Protein AF-A0A246JJY0-F1 (afdb_monomer_lite)

Sequence (170 aa):
MAERGEDPLAIHVIAASALQVLRDLIKKAGDDYVEQVLKIGAFTVASARVNGESVNLPSNAEMDAVVDTAVNGIKAGTVTQAADLVINLNAAGRRALLDSIVKPYNFLKHADNDPLATLDETDIDPDHVIGHALSALTMVSPGKPLPDTIKPYLERRDLLAPEQSSEAQA

Radius of gyration: 17.91 Å; chains: 1; bounding box: 43×34×62 Å

Structure (mmCIF, N/CA/C/O backbone):
data_AF-A0A246JJY0-F1
#
_entry.id   AF-A0A246JJY0-F1
#
loop_
_atom_site.group_PDB
_atom_site.id
_atom_site.type_symbol
_atom_site.label_atom_id
_atom_site.label_alt_id
_atom_site.label_comp_id
_atom_site.label_asym_id
_atom_site.label_entity_id
_atom_site.label_seq_id
_atom_site.pdbx_PDB_ins_code
_atom_site.Cartn_x
_atom_site.Cartn_y
_atom_site.Cartn_z
_atom_site.occupancy
_atom_site.B_iso_or_equiv
_atom_site.auth_seq_id
_atom_site.auth_comp_id
_atom_site.auth_asym_id
_atom_site.auth_atom_id
_atom_site.pdbx_PDB_model_num
ATOM 1 N N . MET A 1 1 ? 21.524 2.435 -3.316 1.00 53.78 1 MET A N 1
ATOM 2 C CA . MET A 1 1 ? 21.383 1.656 -4.569 1.00 53.78 1 MET A CA 1
ATOM 3 C C . MET A 1 1 ? 22.451 2.046 -5.582 1.00 53.78 1 MET A C 1
ATOM 5 O O . MET A 1 1 ? 23.220 1.176 -5.963 1.00 53.78 1 MET A O 1
ATOM 9 N N . ALA A 1 2 ? 22.627 3.341 -5.877 1.00 45.69 2 ALA A N 1
ATOM 10 C CA . ALA A 1 2 ? 23.749 3.830 -6.694 1.00 45.69 2 ALA A CA 1
ATOM 11 C C . ALA A 1 2 ? 25.145 3.384 -6.191 1.00 45.69 2 ALA A C 1
ATOM 13 O O . ALA A 1 2 ? 26.013 3.046 -6.986 1.00 45.69 2 ALA A O 1
ATOM 14 N N . GLU A 1 3 ? 25.347 3.279 -4.872 1.00 48.06 3 GLU A N 1
ATOM 15 C CA . GLU A 1 3 ? 26.632 2.865 -4.275 1.00 48.06 3 GLU A CA 1
ATOM 16 C C . GLU A 1 3 ? 27.056 1.407 -4.559 1.00 48.06 3 GLU A C 1
ATOM 18 O O . GLU A 1 3 ? 28.210 1.058 -4.330 1.00 48.06 3 GLU A O 1
ATOM 23 N N . ARG A 1 4 ? 26.160 0.546 -5.069 1.00 59.31 4 ARG A N 1
ATOM 24 C CA . ARG A 1 4 ? 26.485 -0.841 -5.472 1.00 59.31 4 ARG A CA 1
ATOM 25 C C . ARG A 1 4 ? 26.670 -1.011 -6.984 1.00 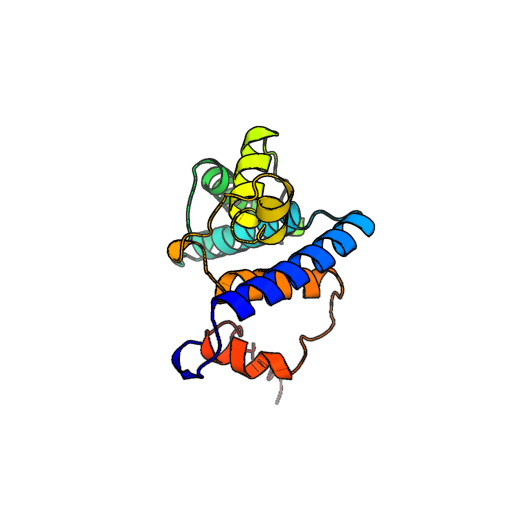59.31 4 ARG A C 1
ATOM 27 O O . ARG A 1 4 ? 26.904 -2.128 -7.434 1.00 59.31 4 ARG A O 1
ATOM 34 N N . GLY A 1 5 ? 26.552 0.071 -7.759 1.00 63.09 5 GLY A N 1
ATOM 35 C CA . GLY A 1 5 ? 26.532 0.016 -9.225 1.00 63.09 5 GLY A CA 1
ATOM 36 C C . GLY A 1 5 ? 25.256 -0.607 -9.802 1.00 63.09 5 GLY A C 1
ATOM 37 O O . GLY A 1 5 ? 25.226 -0.960 -10.977 1.00 63.09 5 GLY A O 1
ATOM 38 N N . GLU A 1 6 ? 24.215 -0.773 -8.982 1.00 72.75 6 GLU A N 1
ATOM 39 C CA . GLU A 1 6 ? 22.908 -1.252 -9.427 1.00 72.75 6 GLU A CA 1
ATOM 40 C C . GLU A 1 6 ? 22.170 -0.096 -10.124 1.00 72.75 6 GLU A C 1
ATOM 42 O O . GLU A 1 6 ? 22.076 0.998 -9.564 1.00 72.75 6 GLU A O 1
ATOM 47 N N . ASP A 1 7 ? 21.663 -0.336 -11.336 1.00 82.00 7 ASP A N 1
ATOM 48 C CA . ASP A 1 7 ? 20.906 0.649 -12.118 1.00 82.00 7 ASP A CA 1
ATOM 49 C C . ASP A 1 7 ? 19.526 0.898 -11.466 1.00 82.00 7 ASP A C 1
ATOM 51 O O . ASP A 1 7 ? 18.694 -0.020 -11.433 1.00 82.00 7 ASP A O 1
ATOM 55 N N . PRO A 1 8 ? 19.259 2.113 -10.940 1.00 80.69 8 PRO A N 1
ATOM 56 C CA . PRO A 1 8 ? 17.989 2.444 -10.299 1.00 80.69 8 PRO A CA 1
ATOM 57 C C . PRO A 1 8 ? 16.785 2.237 -11.219 1.00 80.69 8 PRO A C 1
ATOM 59 O O . PRO A 1 8 ? 15.742 1.771 -10.758 1.00 80.69 8 PRO A O 1
ATOM 62 N N . LEU A 1 9 ? 16.934 2.513 -12.519 1.00 80.50 9 LEU A N 1
ATOM 63 C CA . LEU A 1 9 ? 15.872 2.307 -13.495 1.00 80.50 9 LEU A CA 1
ATOM 64 C C . LEU A 1 9 ? 15.568 0.815 -13.645 1.00 80.50 9 LEU A C 1
ATOM 66 O O . LEU A 1 9 ? 14.409 0.410 -13.582 1.00 80.50 9 LEU A O 1
ATOM 70 N N . ALA A 1 10 ? 16.601 -0.019 -13.782 1.00 82.06 10 ALA A N 1
ATOM 71 C CA . ALA A 1 10 ? 16.427 -1.465 -13.892 1.00 82.06 10 ALA A CA 1
ATOM 72 C C . ALA A 1 10 ? 15.720 -2.054 -12.659 1.00 82.06 10 ALA A C 1
ATOM 74 O O . ALA A 1 10 ? 14.800 -2.864 -12.796 1.00 82.06 10 ALA A O 1
ATOM 75 N N . ILE A 1 11 ? 16.107 -1.617 -11.456 1.00 83.12 11 ILE A N 1
ATOM 76 C CA . ILE A 1 11 ? 15.457 -2.040 -10.209 1.00 83.12 11 ILE A CA 1
ATOM 77 C C . ILE A 1 11 ? 13.987 -1.615 -10.199 1.00 83.12 11 ILE A C 1
ATOM 79 O O . ILE A 1 11 ? 13.113 -2.446 -9.934 1.00 83.12 11 ILE A O 1
ATOM 83 N N . HIS A 1 12 ? 13.713 -0.346 -10.514 1.00 82.19 12 HIS A N 1
ATOM 84 C CA . HIS A 1 12 ? 12.358 0.202 -10.552 1.00 82.19 12 HIS A CA 1
ATOM 85 C C . HIS A 1 12 ? 11.457 -0.602 -11.489 1.00 82.19 12 HIS A C 1
ATOM 87 O O . HIS A 1 12 ? 10.369 -1.022 -11.102 1.00 82.19 12 HIS A O 1
ATOM 93 N N . VAL A 1 13 ? 11.937 -0.890 -12.701 1.00 80.50 13 VAL A N 1
ATOM 94 C CA . VAL A 1 13 ? 11.198 -1.645 -13.723 1.00 80.50 13 VAL A CA 1
ATOM 95 C C . VAL A 1 13 ? 10.872 -3.064 -13.263 1.00 80.50 13 VAL A C 1
ATOM 97 O O . VAL A 1 13 ? 9.735 -3.524 -13.421 1.00 80.50 13 VAL A O 1
ATOM 100 N N . ILE A 1 14 ? 11.844 -3.772 -12.683 1.00 85.44 14 ILE A N 1
ATOM 101 C CA . ILE A 1 14 ? 11.642 -5.146 -12.205 1.00 85.44 14 ILE A CA 1
ATOM 102 C C . ILE A 1 14 ? 10.624 -5.166 -11.062 1.00 85.44 14 ILE A C 1
ATOM 104 O O . ILE A 1 14 ? 9.678 -5.958 -11.086 1.00 85.44 14 ILE A O 1
ATOM 108 N N . ALA A 1 15 ? 10.778 -4.277 -10.081 1.00 84.38 15 ALA A N 1
ATOM 109 C CA . ALA A 1 15 ? 9.872 -4.196 -8.943 1.00 84.38 15 ALA A CA 1
ATOM 110 C C . ALA A 1 15 ? 8.453 -3.768 -9.359 1.00 84.38 15 ALA A C 1
ATOM 112 O O . ALA A 1 15 ? 7.476 -4.360 -8.898 1.00 84.38 15 ALA A O 1
ATOM 113 N N . ALA A 1 16 ? 8.324 -2.820 -10.293 1.00 82.06 16 ALA A N 1
ATOM 114 C CA . ALA A 1 16 ? 7.040 -2.407 -10.862 1.00 82.06 16 ALA A CA 1
ATOM 115 C C . ALA A 1 16 ? 6.333 -3.568 -11.574 1.00 82.06 16 ALA A C 1
ATOM 117 O O . ALA A 1 16 ? 5.129 -3.781 -11.406 1.00 82.06 16 ALA A O 1
ATOM 118 N N . SER A 1 17 ? 7.094 -4.369 -12.323 1.00 83.25 17 SER A N 1
ATOM 119 C CA . SER A 1 17 ? 6.580 -5.563 -12.998 1.00 83.25 17 SER A CA 1
ATOM 120 C C . SER A 1 17 ? 6.078 -6.602 -11.991 1.00 83.25 17 SER A C 1
ATOM 122 O O . SER A 1 17 ? 4.983 -7.144 -12.152 1.00 83.25 17 SER A O 1
ATOM 124 N N . ALA A 1 18 ? 6.833 -6.842 -10.913 1.00 86.75 18 ALA A N 1
ATOM 125 C CA . ALA A 1 18 ? 6.418 -7.738 -9.836 1.00 86.75 18 ALA A CA 1
ATOM 126 C C . ALA A 1 18 ? 5.132 -7.250 -9.147 1.00 86.75 18 ALA A C 1
ATOM 128 O O . ALA A 1 18 ? 4.188 -8.026 -8.981 1.00 86.75 18 ALA A O 1
ATOM 129 N N . LEU A 1 19 ? 5.056 -5.957 -8.812 1.00 85.50 19 LEU A N 1
ATOM 130 C CA . LEU A 1 19 ? 3.863 -5.336 -8.237 1.00 85.50 19 LEU A CA 1
ATOM 131 C C . LEU A 1 19 ? 2.634 -5.529 -9.135 1.00 85.50 19 LEU A C 1
ATOM 133 O O . LEU A 1 19 ? 1.561 -5.877 -8.643 1.00 85.50 19 LEU A O 1
ATOM 137 N N . GLN A 1 20 ? 2.774 -5.338 -10.449 1.00 82.44 20 GLN A N 1
ATOM 138 C CA . GLN A 1 20 ? 1.664 -5.500 -11.388 1.00 82.44 20 GLN A CA 1
ATOM 139 C C . GLN A 1 20 ? 1.128 -6.939 -11.402 1.00 82.44 20 GLN A C 1
ATOM 141 O O . GLN A 1 20 ? -0.084 -7.137 -11.305 1.00 82.44 20 GLN A O 1
ATOM 146 N N . VAL A 1 21 ? 2.015 -7.939 -11.442 1.00 85.69 21 VAL A N 1
ATOM 147 C CA . VAL A 1 21 ? 1.622 -9.358 -11.385 1.00 85.69 21 VAL A CA 1
ATOM 148 C C . VAL A 1 21 ? 0.888 -9.674 -10.081 1.00 85.69 21 VAL A C 1
ATOM 150 O O . VAL A 1 21 ? -0.172 -10.301 -10.104 1.00 85.69 21 VAL A O 1
ATOM 153 N N . LEU A 1 22 ? 1.416 -9.221 -8.942 1.00 87.75 22 LEU A N 1
ATOM 154 C CA . LEU A 1 22 ? 0.812 -9.470 -7.631 1.00 87.75 22 LEU A CA 1
ATOM 155 C C . LEU A 1 22 ? -0.570 -8.818 -7.510 1.00 87.75 22 LEU A C 1
ATOM 157 O O . LEU A 1 22 ? -1.510 -9.452 -7.037 1.00 87.75 22 LEU A O 1
ATOM 161 N N . ARG A 1 23 ? -0.734 -7.591 -8.013 1.00 85.12 23 ARG A N 1
ATOM 162 C CA . ARG A 1 23 ? -2.034 -6.903 -8.057 1.00 85.12 23 ARG A CA 1
ATOM 163 C C . ARG A 1 23 ? -3.065 -7.652 -8.890 1.00 85.12 23 ARG A C 1
ATOM 165 O O . ARG A 1 23 ? -4.226 -7.726 -8.494 1.00 85.12 23 ARG A O 1
ATOM 172 N N . ASP A 1 24 ? -2.652 -8.226 -10.014 1.00 83.94 24 ASP A N 1
ATOM 173 C CA . ASP A 1 24 ? -3.547 -9.025 -10.849 1.00 83.94 24 ASP A CA 1
ATOM 174 C C . ASP A 1 24 ? -3.961 -10.331 -10.153 1.00 83.94 24 ASP A C 1
ATOM 176 O O . ASP A 1 24 ? -5.105 -10.764 -10.304 1.00 83.94 24 ASP A O 1
ATOM 180 N N . LEU A 1 25 ? -3.077 -10.941 -9.355 1.00 86.62 25 LEU A N 1
ATOM 181 C CA . LEU A 1 25 ? -3.418 -12.100 -8.521 1.00 86.62 25 LEU A CA 1
ATOM 182 C C . LEU A 1 25 ? -4.409 -11.734 -7.409 1.00 86.62 25 LEU A C 1
ATOM 184 O O . LEU A 1 25 ? -5.419 -12.420 -7.265 1.00 86.62 25 LEU A O 1
ATOM 188 N N . ILE A 1 26 ? -4.170 -10.634 -6.689 1.00 84.25 26 ILE A N 1
ATOM 189 C CA . ILE A 1 26 ? -5.078 -10.098 -5.655 1.00 84.25 26 ILE A CA 1
ATOM 190 C C . ILE A 1 26 ? -6.468 -9.857 -6.254 1.00 84.25 26 ILE A C 1
ATOM 192 O O . ILE A 1 26 ? -7.470 -10.364 -5.754 1.00 84.25 26 ILE A O 1
ATOM 196 N N . LYS A 1 27 ? -6.522 -9.176 -7.405 1.00 82.44 27 LYS A N 1
ATOM 197 C CA . LYS A 1 27 ? -7.776 -8.914 -8.116 1.00 82.44 27 LYS A CA 1
ATOM 198 C C . LYS A 1 27 ? -8.506 -10.197 -8.513 1.00 82.44 27 LYS A C 1
ATOM 200 O O . LYS A 1 27 ? -9.729 -10.262 -8.414 1.00 82.44 27 LYS A O 1
ATOM 205 N N . LYS A 1 28 ? -7.784 -11.223 -8.976 1.00 86.00 28 LYS A N 1
ATOM 206 C CA . LYS A 1 28 ? -8.372 -12.530 -9.320 1.00 86.00 28 LYS A CA 1
ATOM 207 C C . LYS A 1 28 ? -8.902 -13.283 -8.099 1.00 86.00 28 LYS A C 1
ATOM 209 O O . LYS A 1 28 ? -9.836 -14.063 -8.259 1.00 86.00 28 LYS A O 1
ATOM 214 N N . ALA A 1 29 ? -8.339 -13.048 -6.915 1.00 86.12 29 ALA A N 1
ATOM 215 C CA . ALA A 1 29 ? -8.843 -13.587 -5.654 1.00 86.12 29 ALA A CA 1
ATOM 216 C C . ALA A 1 29 ? -10.107 -12.863 -5.146 1.00 86.12 29 ALA A C 1
ATOM 218 O O . ALA A 1 29 ? -10.763 -13.363 -4.238 1.00 86.12 29 ALA A O 1
ATOM 219 N N . GLY A 1 30 ? -10.486 -11.735 -5.762 1.00 83.81 30 GLY A N 1
ATOM 220 C CA . GLY A 1 30 ? -11.659 -10.936 -5.393 1.00 83.81 30 GLY A CA 1
ATOM 221 C C . GLY A 1 30 ? -11.342 -9.729 -4.508 1.00 83.81 30 GLY A C 1
ATOM 222 O O .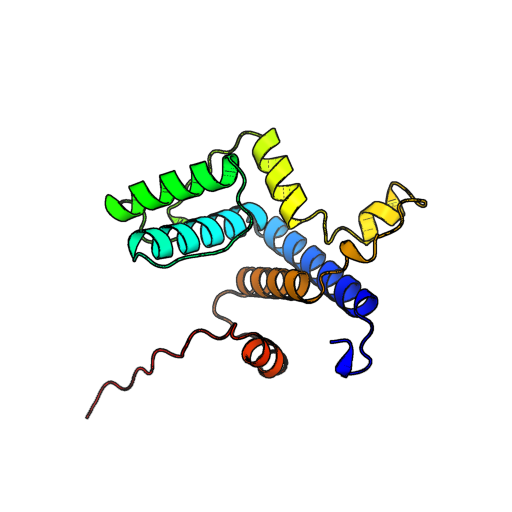 GLY A 1 30 ? -12.254 -8.977 -4.176 1.00 83.81 30 GLY A O 1
ATOM 223 N N . ASP A 1 31 ? -10.070 -9.519 -4.177 1.00 83.50 31 ASP A N 1
ATOM 224 C CA . ASP A 1 31 ? -9.610 -8.413 -3.344 1.00 83.50 31 ASP A CA 1
ATOM 225 C C . ASP A 1 31 ? -9.198 -7.190 -4.176 1.00 83.50 31 ASP A C 1
ATOM 227 O O . ASP A 1 31 ? -8.867 -7.279 -5.363 1.00 83.50 31 ASP A O 1
ATOM 231 N N . ASP A 1 32 ? -9.156 -6.026 -3.528 1.00 83.00 32 ASP A N 1
ATOM 232 C CA . ASP A 1 32 ? -8.631 -4.794 -4.108 1.00 83.00 32 ASP A CA 1
ATOM 233 C C . ASP A 1 32 ? -7.371 -4.343 -3.361 1.00 83.00 32 ASP A C 1
ATOM 235 O O . ASP A 1 32 ? -7.420 -3.886 -2.219 1.00 83.00 32 ASP A O 1
ATOM 239 N N . TYR A 1 33 ? -6.227 -4.453 -4.043 1.00 82.56 33 TYR A N 1
ATOM 240 C CA . TYR A 1 33 ? -4.932 -4.015 -3.524 1.00 82.56 33 TYR A CA 1
ATOM 241 C C . TYR A 1 33 ? -4.939 -2.555 -3.067 1.00 82.56 33 TYR A C 1
ATOM 243 O O . TYR A 1 33 ? -4.419 -2.235 -2.003 1.00 82.56 33 TYR A O 1
ATOM 251 N N . VAL A 1 34 ? -5.519 -1.664 -3.870 1.00 76.81 34 VAL A N 1
ATOM 252 C CA . VAL A 1 34 ? -5.516 -0.233 -3.569 1.00 76.81 34 VAL A CA 1
ATOM 253 C C . VAL A 1 34 ? -6.398 0.044 -2.368 1.00 76.81 34 VAL A C 1
ATOM 255 O O . VAL A 1 34 ? -5.980 0.769 -1.474 1.00 76.81 34 VAL A O 1
ATOM 258 N N . GLU A 1 35 ? -7.577 -0.570 -2.297 1.00 80.69 35 GLU A N 1
ATOM 259 C CA . GLU A 1 35 ? -8.434 -0.435 -1.121 1.00 80.69 35 GLU A CA 1
ATOM 260 C C . GLU A 1 35 ? -7.717 -0.895 0.157 1.00 80.69 35 GLU A C 1
ATOM 262 O O . GLU A 1 35 ? -7.740 -0.180 1.157 1.00 80.69 35 GLU A O 1
ATOM 267 N N . GLN A 1 36 ? -7.036 -2.043 0.128 1.00 82.62 36 GLN A N 1
ATOM 268 C CA . GLN A 1 36 ? -6.317 -2.539 1.302 1.00 82.62 36 GLN A CA 1
ATOM 269 C C . GLN A 1 36 ? -5.131 -1.651 1.691 1.00 82.62 36 GLN A C 1
ATOM 271 O O . GLN A 1 36 ? -4.987 -1.326 2.868 1.00 82.62 36 GLN A O 1
ATOM 276 N N . VAL A 1 37 ? -4.322 -1.201 0.727 1.00 80.88 37 VAL A N 1
ATOM 277 C CA . VAL A 1 37 ? -3.219 -0.260 0.990 1.00 80.88 37 VAL A CA 1
ATOM 278 C C . VAL A 1 37 ? -3.742 1.032 1.610 1.00 80.88 37 VAL A C 1
ATOM 280 O O . VAL A 1 37 ? -3.159 1.523 2.574 1.00 80.88 37 VAL A O 1
ATOM 283 N N . LEU A 1 38 ? -4.865 1.560 1.114 1.00 80.00 38 LEU A N 1
ATOM 284 C CA . LEU A 1 38 ? -5.486 2.757 1.676 1.00 80.00 38 LEU A CA 1
ATOM 285 C C . LEU A 1 38 ? -5.982 2.522 3.107 1.00 80.00 38 LEU A C 1
ATOM 287 O O . LEU A 1 38 ? -5.756 3.369 3.966 1.00 80.00 38 LEU A O 1
ATOM 291 N N . LYS A 1 39 ? -6.620 1.379 3.389 1.00 86.25 39 LYS A N 1
ATOM 292 C CA . LYS A 1 39 ? -7.079 1.035 4.745 1.00 86.25 39 LYS A CA 1
ATOM 293 C C . LYS A 1 39 ? -5.913 0.908 5.716 1.00 86.25 39 LYS A C 1
ATOM 295 O O . LYS A 1 39 ? -5.963 1.482 6.799 1.00 86.25 39 LYS A O 1
ATOM 300 N N . ILE A 1 40 ? -4.861 0.191 5.324 1.00 84.88 40 ILE A N 1
ATOM 301 C CA . ILE A 1 40 ? -3.660 0.012 6.145 1.00 84.88 40 ILE A CA 1
ATOM 302 C C . ILE A 1 40 ? -2.996 1.367 6.389 1.00 84.88 40 ILE A C 1
ATOM 304 O O . ILE A 1 40 ? -2.797 1.740 7.539 1.00 84.88 40 ILE A O 1
ATOM 308 N N . GLY A 1 41 ? -2.737 2.139 5.330 1.00 80.56 41 GLY A N 1
ATOM 309 C CA . GLY A 1 41 ? -2.117 3.459 5.438 1.00 80.56 41 GLY A CA 1
ATOM 310 C C . GLY A 1 41 ? -2.918 4.409 6.329 1.00 80.56 41 GLY A C 1
ATOM 311 O O . GLY A 1 41 ? -2.367 4.988 7.264 1.00 80.56 41 GLY A O 1
ATOM 312 N N . ALA A 1 42 ? -4.230 4.517 6.105 1.00 85.06 42 ALA A N 1
ATOM 313 C CA . ALA A 1 42 ? -5.096 5.370 6.913 1.00 85.06 42 ALA A CA 1
ATOM 314 C C . ALA A 1 42 ? -5.139 4.932 8.382 1.00 85.06 42 ALA A C 1
ATOM 316 O O . ALA A 1 42 ? -5.055 5.777 9.272 1.00 85.06 42 ALA A O 1
ATOM 317 N N . PHE A 1 43 ? -5.228 3.626 8.650 1.00 87.81 43 PHE A N 1
ATOM 318 C CA . PHE A 1 43 ? -5.232 3.093 10.009 1.00 87.81 43 PHE A CA 1
ATOM 319 C C . PHE A 1 43 ? -3.905 3.334 10.732 1.00 87.81 43 PHE A C 1
ATOM 321 O O . PHE A 1 43 ? -3.914 3.760 11.886 1.00 87.81 43 PHE A O 1
ATOM 328 N N . THR A 1 44 ? -2.769 3.113 10.065 1.00 84.38 44 THR A N 1
ATOM 329 C CA . THR A 1 44 ? -1.437 3.367 10.627 1.00 84.38 44 THR A CA 1
ATOM 330 C C . THR A 1 44 ? -1.272 4.841 10.991 1.00 84.38 44 THR A C 1
ATOM 332 O O . THR A 1 44 ? -0.894 5.154 12.119 1.00 84.38 44 THR A O 1
ATOM 335 N N . VAL A 1 45 ? -1.630 5.756 10.083 1.00 85.44 45 VAL A N 1
ATOM 336 C CA . VAL A 1 45 ? -1.559 7.203 10.348 1.00 85.44 45 VAL A CA 1
ATOM 337 C C . VAL A 1 45 ? -2.503 7.605 11.473 1.00 85.44 45 VAL A C 1
ATOM 339 O O . VAL A 1 45 ? -2.120 8.361 12.363 1.00 85.44 45 VAL A O 1
ATOM 342 N N . ALA A 1 46 ? -3.738 7.108 11.453 1.00 88.12 46 ALA A N 1
ATOM 343 C CA . ALA A 1 46 ? -4.720 7.432 12.473 1.00 88.12 46 ALA A CA 1
ATOM 344 C C . ALA A 1 46 ? -4.292 6.931 13.858 1.00 88.12 46 ALA A C 1
ATOM 346 O O . ALA A 1 46 ? -4.413 7.670 14.833 1.00 88.12 46 ALA A O 1
ATOM 347 N N . SER A 1 47 ? -3.734 5.721 13.937 1.00 87.94 47 SER A N 1
ATOM 348 C CA . SER A 1 47 ? -3.203 5.146 15.177 1.00 87.94 47 SER A CA 1
ATOM 349 C C . SER A 1 47 ? -2.059 5.993 15.732 1.00 87.94 47 SER A C 1
ATOM 351 O O . SER A 1 47 ? -2.092 6.381 16.898 1.00 87.94 47 SER A O 1
ATOM 353 N N . ALA A 1 48 ? -1.105 6.375 14.880 1.00 86.56 48 ALA A N 1
ATOM 354 C CA . ALA A 1 48 ? -0.006 7.255 15.259 1.00 86.56 48 ALA A CA 1
ATOM 355 C C . ALA A 1 48 ? -0.511 8.624 15.756 1.00 86.56 48 ALA A C 1
ATOM 357 O O . ALA A 1 48 ? -0.120 9.079 16.830 1.00 86.56 48 ALA A O 1
ATOM 358 N N . ARG A 1 49 ? -1.473 9.246 15.053 1.00 88.44 49 ARG A N 1
ATOM 359 C CA . ARG A 1 49 ? -2.102 10.512 15.484 1.00 88.44 49 ARG A CA 1
ATOM 360 C C . ARG A 1 49 ? -2.806 10.382 16.839 1.00 88.44 49 ARG A C 1
ATOM 362 O O . ARG A 1 49 ? -2.737 11.306 17.646 1.00 88.44 49 ARG A O 1
ATOM 369 N N . VAL A 1 50 ? -3.492 9.266 17.102 1.00 89.38 50 VAL A N 1
ATOM 370 C CA . VAL A 1 50 ? -4.134 8.995 18.403 1.00 89.38 50 VAL A CA 1
ATOM 371 C C . VAL A 1 50 ? -3.093 8.848 19.516 1.00 89.38 50 VAL A C 1
ATOM 373 O O . VAL A 1 50 ? -3.330 9.330 20.622 1.00 89.38 50 VAL A O 1
ATOM 376 N N . ASN A 1 51 ? -1.932 8.271 19.205 1.00 86.94 51 ASN A N 1
ATOM 377 C CA . ASN A 1 51 ? -0.817 8.088 20.137 1.00 86.94 51 ASN A CA 1
ATOM 378 C C . ASN A 1 51 ? 0.086 9.329 20.284 1.00 86.94 51 ASN A C 1
ATOM 380 O O . ASN A 1 51 ? 1.011 9.320 21.092 1.00 86.94 51 ASN A O 1
ATOM 384 N N . GLY A 1 52 ? -0.182 10.410 19.543 1.00 84.44 52 GLY A N 1
ATOM 385 C CA . GLY A 1 52 ? 0.625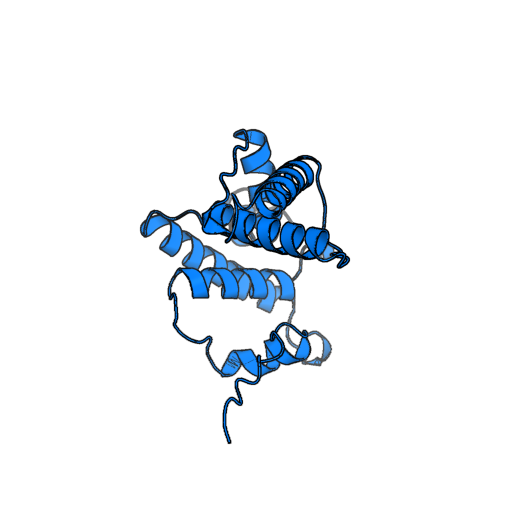 11.635 19.569 1.00 84.44 52 GLY A CA 1
ATOM 386 C C . GLY A 1 52 ? 1.945 11.540 18.795 1.00 84.44 52 GLY A C 1
ATOM 387 O O . GLY A 1 52 ? 2.825 12.377 18.982 1.00 84.44 52 GLY A O 1
ATOM 388 N N . GLU A 1 53 ? 2.087 10.543 17.927 1.00 84.44 53 GLU A N 1
ATOM 389 C CA . GLU A 1 53 ? 3.247 10.349 17.060 1.00 84.44 53 GLU A CA 1
ATOM 390 C C . GLU A 1 53 ? 3.111 11.186 15.779 1.00 84.44 53 GLU A C 1
ATOM 392 O O . GLU A 1 53 ? 2.022 11.333 15.213 1.00 84.44 53 GLU A O 1
ATOM 397 N N . SER A 1 54 ? 4.225 11.745 15.296 1.00 68.56 54 SER A N 1
ATOM 398 C CA . SER A 1 54 ? 4.250 12.464 14.025 1.00 68.56 54 SER A CA 1
ATOM 399 C C . SER A 1 54 ? 4.516 11.500 12.874 1.00 68.56 54 SER A C 1
ATOM 401 O O . SER A 1 54 ? 5.559 10.855 12.797 1.00 68.56 54 SER A O 1
ATOM 403 N N . VAL A 1 55 ? 3.579 11.442 11.930 1.00 69.25 55 VAL A N 1
ATOM 404 C CA . VAL A 1 55 ? 3.763 10.717 10.672 1.00 69.25 55 VAL A CA 1
ATOM 405 C C . VAL A 1 55 ? 3.885 11.733 9.553 1.00 69.25 55 VAL A C 1
ATOM 407 O O . VAL A 1 55 ? 2.963 12.511 9.311 1.00 69.25 55 VAL A O 1
ATOM 410 N N . ASN A 1 56 ? 5.038 11.738 8.888 1.00 57.94 56 ASN A N 1
ATOM 411 C CA . ASN A 1 56 ? 5.297 12.610 7.753 1.00 57.94 56 ASN A CA 1
ATOM 412 C C . ASN A 1 56 ? 5.022 11.819 6.472 1.00 57.94 56 ASN A C 1
ATOM 414 O O . ASN A 1 56 ? 5.864 11.048 6.017 1.00 57.94 56 ASN A O 1
ATOM 418 N N . LEU A 1 57 ? 3.813 11.955 5.936 1.00 58.94 57 LEU A N 1
ATOM 419 C CA . LEU A 1 57 ? 3.411 11.320 4.684 1.00 58.94 57 LEU A CA 1
ATOM 420 C C . LEU A 1 57 ? 2.823 12.362 3.732 1.00 58.94 57 LEU A C 1
ATOM 422 O O . LEU A 1 57 ? 2.278 13.368 4.195 1.00 58.94 57 LEU A O 1
ATOM 426 N N . PRO A 1 58 ? 2.900 12.123 2.412 1.00 55.50 58 PRO A N 1
ATOM 427 C CA . PRO A 1 58 ? 2.201 12.941 1.433 1.00 55.50 58 PRO A CA 1
ATOM 428 C C . PRO A 1 58 ? 0.706 12.977 1.772 1.00 55.50 58 PRO A C 1
ATOM 430 O O . PRO A 1 58 ? 0.043 11.940 1.769 1.00 55.50 58 PRO A O 1
ATOM 433 N N . SER A 1 59 ? 0.185 14.162 2.091 1.00 61.78 59 SER A N 1
ATOM 434 C CA . SER A 1 59 ? -1.233 14.366 2.389 1.00 61.78 59 SER A CA 1
ATOM 435 C C . SER A 1 59 ? -1.932 14.997 1.185 1.00 61.78 59 SER A C 1
ATOM 437 O O . SER A 1 59 ? -1.379 15.829 0.462 1.00 61.78 59 SER A O 1
ATOM 439 N N . ASN A 1 60 ? -3.162 14.554 0.953 1.00 69.12 60 ASN A N 1
ATOM 440 C CA . ASN A 1 60 ? -4.130 15.226 0.103 1.00 69.12 60 ASN A CA 1
ATOM 441 C C . ASN A 1 60 ? -5.461 15.280 0.862 1.00 69.12 60 ASN A C 1
ATOM 443 O O . ASN A 1 60 ? -5.674 14.512 1.803 1.00 69.12 60 ASN A O 1
ATOM 447 N N . ALA A 1 61 ? -6.345 16.199 0.472 1.00 74.50 61 ALA A N 1
ATOM 448 C CA . ALA A 1 61 ? -7.576 16.469 1.213 1.00 74.50 61 ALA A CA 1
ATOM 449 C C . ALA A 1 61 ? -8.463 15.219 1.358 1.00 74.50 61 ALA A C 1
ATOM 451 O O . ALA A 1 61 ? -9.102 15.022 2.392 1.00 74.50 61 ALA A O 1
ATOM 452 N N . GLU A 1 62 ? -8.485 14.356 0.341 1.00 72.12 62 GLU A N 1
ATOM 453 C CA . GLU A 1 62 ? -9.230 13.102 0.364 1.00 72.12 62 GLU A CA 1
ATOM 454 C C . GLU A 1 62 ? -8.658 12.104 1.379 1.00 72.12 62 GLU A C 1
ATOM 456 O O . GLU A 1 62 ? -9.414 11.505 2.142 1.00 72.12 62 GLU A O 1
ATOM 461 N N . MET A 1 63 ? -7.335 11.933 1.417 1.00 74.00 63 MET A N 1
ATOM 462 C CA . MET A 1 63 ? -6.656 11.056 2.369 1.00 74.00 63 MET A CA 1
ATOM 463 C C . MET A 1 63 ? -6.781 11.588 3.794 1.00 74.00 63 MET A C 1
ATOM 465 O O . MET A 1 63 ? -7.052 10.810 4.705 1.00 74.00 63 MET A O 1
ATOM 469 N N . ASP A 1 64 ? -6.650 12.900 3.996 1.00 80.06 64 ASP A N 1
ATOM 470 C CA . ASP A 1 64 ? -6.815 13.508 5.317 1.00 80.06 64 ASP A CA 1
ATOM 471 C C . ASP A 1 64 ? -8.224 13.277 5.869 1.00 80.06 64 ASP A C 1
ATOM 473 O O . ASP A 1 64 ? -8.368 12.893 7.027 1.00 80.06 64 ASP A O 1
ATOM 477 N N . ALA A 1 65 ? -9.262 13.388 5.034 1.00 82.50 65 ALA A N 1
ATOM 478 C CA . ALA A 1 65 ? -10.631 13.083 5.445 1.00 82.50 65 ALA A CA 1
ATOM 479 C C . ALA A 1 65 ? -10.825 11.601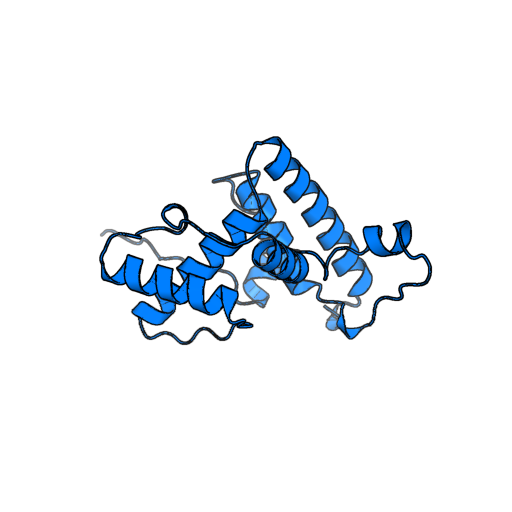 5.831 1.00 82.50 65 ALA A C 1
ATOM 481 O O . ALA A 1 65 ? -11.538 11.287 6.793 1.00 82.50 65 ALA A O 1
ATOM 482 N N . VAL A 1 66 ? -10.185 10.678 5.102 1.00 82.12 66 VAL A N 1
ATOM 483 C CA . VAL A 1 66 ? -10.197 9.243 5.436 1.00 82.12 66 VAL A CA 1
ATOM 484 C C . VAL A 1 66 ? -9.467 8.992 6.760 1.00 82.12 66 VAL A C 1
ATOM 486 O O . VAL A 1 66 ? -9.986 8.275 7.617 1.00 82.12 66 VAL A O 1
ATOM 489 N N . VAL A 1 67 ? -8.306 9.617 6.964 1.00 87.00 67 VAL A N 1
ATOM 490 C CA . VAL A 1 67 ? -7.527 9.526 8.207 1.00 87.00 67 VAL A CA 1
ATOM 491 C C . VAL A 1 67 ? -8.306 10.098 9.389 1.00 87.00 67 VAL A C 1
ATOM 493 O O . VAL A 1 67 ? -8.372 9.456 10.431 1.00 87.00 67 VAL A O 1
ATOM 496 N N . ASP A 1 68 ? -8.946 11.256 9.249 1.00 88.75 68 ASP A N 1
ATOM 497 C CA . ASP A 1 68 ? -9.727 11.872 10.327 1.00 88.75 68 ASP A CA 1
ATOM 498 C C . ASP A 1 68 ? -10.934 11.008 10.717 1.00 88.75 68 ASP A C 1
ATOM 500 O O . ASP A 1 68 ? -11.251 10.853 11.901 1.00 88.75 68 ASP A O 1
ATOM 504 N N . THR A 1 69 ? -11.571 10.369 9.731 1.00 87.31 69 THR A N 1
ATOM 505 C CA . THR A 1 69 ? -12.626 9.376 9.974 1.00 87.31 69 THR A CA 1
ATOM 506 C C . THR A 1 69 ? -12.085 8.188 10.771 1.00 87.31 69 THR A C 1
ATOM 508 O O . THR A 1 69 ? -12.697 7.781 11.760 1.00 87.31 69 THR A O 1
ATOM 511 N N . ALA A 1 70 ? -10.914 7.670 10.393 1.00 88.56 70 ALA A N 1
ATOM 512 C CA . ALA A 1 70 ? -10.251 6.587 11.111 1.00 88.56 70 ALA A CA 1
ATOM 513 C C . ALA A 1 70 ? -9.858 6.996 12.544 1.00 88.56 70 ALA A C 1
ATOM 515 O O . ALA A 1 70 ? -10.118 6.240 13.477 1.00 88.56 70 ALA A O 1
ATOM 516 N N . VAL A 1 71 ? -9.325 8.206 12.757 1.00 91.00 71 VAL A N 1
ATOM 517 C CA . VAL A 1 71 ? -8.981 8.740 14.091 1.00 91.00 71 VAL A CA 1
ATOM 518 C C . VAL A 1 71 ? -10.210 8.775 14.994 1.00 91.00 71 VAL A C 1
ATOM 520 O O . VAL A 1 71 ? -10.154 8.318 16.137 1.00 91.00 71 VAL A O 1
ATOM 523 N N . ASN A 1 72 ? -11.330 9.299 14.492 1.00 90.81 72 ASN A N 1
ATOM 524 C CA . ASN A 1 72 ? -12.580 9.348 15.248 1.00 90.81 72 ASN A CA 1
ATOM 525 C C . ASN A 1 72 ? -13.101 7.939 15.556 1.00 90.81 72 ASN A C 1
ATOM 527 O O . ASN A 1 72 ? -13.521 7.675 16.682 1.00 90.81 72 ASN A O 1
ATOM 531 N N . GLY A 1 73 ? -13.017 7.025 14.585 1.00 89.19 73 GLY A N 1
ATOM 532 C CA . GLY A 1 73 ? -13.417 5.631 14.749 1.00 89.19 73 GLY A CA 1
ATOM 533 C C . GLY A 1 73 ? -12.597 4.883 15.804 1.00 89.19 73 GLY A C 1
ATOM 534 O O . GLY A 1 73 ? -13.180 4.162 16.617 1.00 89.19 73 GLY A O 1
ATOM 535 N N . ILE A 1 74 ? -11.277 5.103 15.834 1.00 91.56 74 ILE A N 1
ATOM 536 C CA . ILE A 1 74 ? -10.355 4.535 16.831 1.00 91.56 74 ILE A CA 1
ATOM 537 C C . ILE A 1 74 ? -10.669 5.099 18.219 1.00 91.56 74 ILE A C 1
ATOM 539 O O . ILE A 1 74 ? -10.853 4.337 19.165 1.00 91.56 74 ILE A O 1
ATOM 543 N N . LYS A 1 75 ? -10.816 6.425 18.349 1.00 91.19 75 LYS A N 1
ATOM 544 C CA . LYS A 1 75 ? -11.175 7.071 19.628 1.00 91.19 75 LYS A CA 1
ATOM 545 C C . LYS A 1 75 ? -12.525 6.598 20.170 1.00 91.19 75 LYS A C 1
ATOM 547 O O . LYS A 1 75 ? -12.697 6.517 21.382 1.00 91.19 75 LYS A O 1
ATOM 552 N N . ALA A 1 76 ? -13.470 6.289 19.285 1.00 91.50 76 ALA A N 1
ATOM 553 C CA . ALA A 1 76 ? -14.780 5.753 19.641 1.00 91.50 76 ALA A CA 1
ATOM 554 C C . ALA A 1 76 ? -14.779 4.235 19.918 1.00 91.50 76 ALA A C 1
ATOM 556 O O . ALA A 1 76 ? -15.816 3.696 20.298 1.00 91.50 76 ALA A O 1
ATOM 557 N N . GLY A 1 77 ? -13.661 3.530 19.702 1.00 90.38 77 GLY A N 1
ATOM 558 C CA . GLY A 1 77 ? -13.567 2.070 19.838 1.00 90.38 77 GLY A CA 1
ATOM 559 C C . GLY A 1 77 ? -14.292 1.280 18.740 1.00 90.38 77 GLY A C 1
ATOM 560 O O . GLY A 1 77 ? -14.453 0.070 18.856 1.00 90.38 77 GLY A O 1
ATOM 561 N N . THR A 1 78 ? -14.741 1.956 17.680 1.00 90.56 78 THR A N 1
ATOM 562 C CA . THR A 1 78 ? -15.449 1.344 16.538 1.00 90.56 78 THR A CA 1
ATOM 563 C C . THR A 1 78 ? -14.512 0.818 15.452 1.00 90.56 78 THR A C 1
ATOM 565 O O . THR A 1 78 ? -14.928 0.004 14.637 1.00 90.56 78 THR A O 1
ATOM 568 N N . VAL A 1 79 ? -13.257 1.276 15.444 1.00 90.44 79 VAL A N 1
ATOM 569 C CA . VAL A 1 79 ? -12.200 0.825 14.534 1.00 90.44 79 VAL A CA 1
ATOM 570 C C . VAL A 1 79 ? -11.048 0.312 15.388 1.00 90.44 79 VAL A C 1
ATOM 572 O O . VAL A 1 79 ? -10.438 1.080 16.128 1.00 90.44 79 VAL A O 1
ATOM 575 N N . THR A 1 80 ? -10.760 -0.981 15.293 1.00 89.06 80 THR A N 1
ATOM 576 C CA . THR A 1 80 ? -9.699 -1.658 16.062 1.00 89.06 80 THR A CA 1
ATOM 577 C C . THR A 1 80 ? -8.573 -2.182 15.179 1.00 89.06 80 THR A C 1
ATOM 579 O O . THR A 1 80 ? -7.456 -2.382 15.647 1.00 89.06 80 THR A O 1
ATOM 582 N N . GLN A 1 81 ? -8.851 -2.357 13.891 1.00 89.50 81 GLN A N 1
ATOM 583 C CA . GLN A 1 81 ? -7.912 -2.814 12.876 1.00 89.50 81 GLN A CA 1
ATOM 584 C C . GLN A 1 81 ? -8.235 -2.151 11.533 1.00 89.50 81 GLN A C 1
ATOM 586 O O . GLN A 1 81 ? -9.357 -1.702 11.294 1.00 89.50 81 GLN A O 1
ATOM 591 N N . ALA A 1 82 ? -7.267 -2.141 10.614 1.00 85.75 82 ALA A N 1
ATOM 592 C CA . ALA A 1 82 ? -7.434 -1.552 9.283 1.00 85.75 82 ALA A CA 1
ATOM 593 C C . ALA A 1 82 ? -8.630 -2.132 8.502 1.00 85.75 82 ALA A C 1
ATOM 595 O O . ALA A 1 82 ? -9.282 -1.413 7.749 1.00 85.75 82 ALA A O 1
ATOM 596 N N . ALA A 1 83 ? -8.948 -3.415 8.704 1.00 85.44 83 ALA A N 1
ATOM 597 C CA . ALA A 1 83 ? -10.070 -4.082 8.044 1.00 85.44 83 ALA A CA 1
ATOM 598 C C . ALA A 1 83 ? -11.446 -3.503 8.428 1.00 85.44 83 ALA A C 1
ATOM 600 O O . ALA A 1 83 ? -12.382 -3.615 7.637 1.00 85.44 83 ALA A O 1
ATOM 601 N N . ASP A 1 84 ? -11.558 -2.848 9.589 1.00 86.50 84 ASP A N 1
ATOM 602 C CA . ASP A 1 84 ? -12.808 -2.242 10.064 1.00 86.50 84 ASP A CA 1
ATOM 603 C C . ASP A 1 84 ? -13.136 -0.935 9.315 1.00 86.50 84 ASP A C 1
ATOM 605 O O . ASP A 1 84 ? -14.258 -0.430 9.383 1.00 86.50 84 ASP A O 1
ATOM 609 N N . LEU A 1 85 ? -12.165 -0.366 8.590 1.00 85.38 85 LEU A N 1
ATOM 610 C CA . LEU A 1 85 ? -12.358 0.869 7.841 1.00 85.38 85 LEU A CA 1
ATOM 611 C C . LEU A 1 85 ? -13.205 0.641 6.588 1.00 85.38 85 LEU A C 1
ATOM 613 O O . LEU A 1 85 ? -12.948 -0.248 5.773 1.00 85.38 85 LEU A O 1
ATOM 617 N N . VAL A 1 86 ? -14.170 1.536 6.383 1.00 81.75 86 VAL A N 1
ATOM 618 C CA . VAL A 1 86 ? -14.950 1.638 5.146 1.00 81.75 86 VAL A CA 1
ATOM 619 C C . VAL A 1 86 ? -14.534 2.911 4.421 1.00 81.75 86 VAL A C 1
ATOM 621 O O . VAL A 1 86 ? -14.805 4.019 4.881 1.00 81.75 86 VAL A O 1
ATOM 624 N N . ILE A 1 87 ? -13.866 2.756 3.279 1.00 76.81 87 ILE A N 1
ATOM 625 C CA . ILE A 1 87 ? -13.382 3.885 2.483 1.00 76.81 87 ILE A CA 1
ATOM 626 C C . ILE A 1 87 ? -14.442 4.259 1.448 1.00 76.81 87 ILE A C 1
ATOM 628 O O . ILE A 1 87 ? -14.536 3.665 0.376 1.00 76.81 87 ILE A O 1
ATOM 632 N N . ASN A 1 88 ? -15.237 5.278 1.771 1.00 72.38 88 ASN A N 1
ATOM 633 C CA . ASN A 1 88 ? -16.257 5.827 0.880 1.00 72.38 88 ASN A CA 1
ATOM 634 C C . ASN A 1 88 ? -15.679 6.967 0.033 1.00 72.38 88 ASN A C 1
ATOM 636 O O . ASN A 1 88 ? -15.932 8.142 0.287 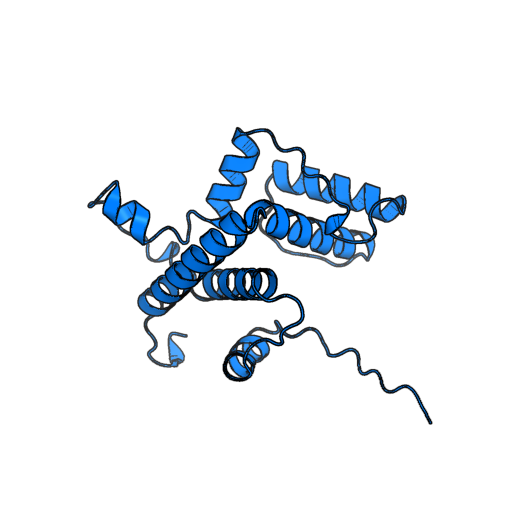1.00 72.38 88 ASN A O 1
ATOM 640 N N . LEU A 1 89 ? -14.893 6.618 -0.984 1.00 67.88 89 LEU A N 1
ATOM 641 C CA . LEU A 1 89 ? -14.419 7.579 -1.980 1.00 67.88 89 LEU A CA 1
ATOM 642 C C . LEU A 1 89 ? -15.334 7.569 -3.205 1.00 67.88 89 LEU A C 1
ATOM 644 O O . LEU A 1 89 ? -15.736 6.511 -3.692 1.00 67.88 89 LEU A O 1
ATOM 648 N N . ASN A 1 90 ? -15.622 8.752 -3.751 1.00 72.25 90 ASN A N 1
ATOM 649 C CA . ASN A 1 90 ? -16.248 8.836 -5.067 1.00 72.25 90 ASN A CA 1
ATOM 650 C C . ASN A 1 90 ? -15.276 8.316 -6.152 1.00 72.25 90 ASN A C 1
ATOM 652 O O . ASN A 1 90 ? -14.070 8.178 -5.928 1.00 72.25 90 ASN A O 1
ATOM 656 N N . ALA A 1 91 ? -15.792 8.023 -7.349 1.00 67.25 91 ALA A N 1
ATOM 657 C CA . ALA A 1 91 ? -14.986 7.437 -8.424 1.00 67.25 91 ALA A CA 1
ATOM 658 C C . ALA A 1 91 ? -13.757 8.290 -8.800 1.00 67.25 91 ALA A C 1
ATOM 660 O O . ALA A 1 91 ? -12.711 7.730 -9.123 1.00 67.25 91 ALA A O 1
ATOM 661 N N . ALA A 1 92 ? -13.861 9.622 -8.723 1.00 69.38 92 ALA A N 1
ATOM 662 C CA . ALA A 1 92 ? -12.768 10.542 -9.030 1.00 69.38 92 ALA A CA 1
ATOM 663 C C . ALA A 1 92 ? -11.668 10.522 -7.954 1.00 69.38 92 ALA A C 1
ATOM 665 O O . ALA A 1 92 ? -10.498 10.380 -8.293 1.00 69.38 92 ALA A O 1
ATOM 666 N N . GLY A 1 93 ? -12.032 10.568 -6.671 1.00 66.69 93 GLY A N 1
ATOM 667 C CA . GLY A 1 93 ? -11.092 10.475 -5.550 1.00 66.69 93 GLY A CA 1
ATOM 668 C C . GLY A 1 93 ? -10.402 9.113 -5.496 1.00 66.69 93 GLY A C 1
ATOM 669 O O . GLY A 1 93 ? -9.188 9.035 -5.325 1.00 66.69 93 GLY A O 1
ATOM 670 N N . ARG A 1 94 ? -11.143 8.028 -5.769 1.00 67.62 94 ARG A N 1
ATOM 671 C CA . ARG A 1 94 ? -10.550 6.691 -5.907 1.00 67.62 94 ARG A CA 1
ATOM 672 C C . ARG A 1 94 ? -9.586 6.621 -7.090 1.00 67.62 94 ARG A C 1
ATOM 674 O O . ARG A 1 94 ? -8.536 6.006 -6.961 1.00 67.62 94 ARG A O 1
ATOM 681 N N . ARG A 1 95 ? -9.909 7.252 -8.226 1.00 66.44 95 ARG A N 1
ATOM 682 C CA . ARG A 1 95 ? -9.013 7.338 -9.392 1.00 66.44 95 ARG A CA 1
ATOM 683 C C . ARG A 1 95 ? -7.746 8.130 -9.067 1.00 66.44 95 ARG A C 1
ATOM 685 O O . ARG A 1 95 ? -6.675 7.656 -9.409 1.00 66.44 95 ARG A O 1
ATOM 692 N N . ALA A 1 96 ? -7.858 9.271 -8.391 1.00 66.56 96 ALA A N 1
ATOM 693 C CA . ALA A 1 96 ? -6.718 10.112 -8.029 1.00 66.56 96 ALA A CA 1
ATOM 694 C C . ALA A 1 96 ? -5.754 9.397 -7.068 1.00 66.56 96 ALA A C 1
ATOM 696 O O . ALA A 1 96 ? -4.547 9.404 -7.291 1.00 66.56 96 ALA A O 1
ATOM 697 N N . LEU A 1 97 ? -6.289 8.706 -6.058 1.00 65.12 97 LEU A N 1
ATOM 698 C CA . LEU A 1 97 ? -5.498 7.888 -5.132 1.00 65.12 97 LEU A CA 1
ATOM 699 C C . LEU A 1 97 ? -4.915 6.635 -5.799 1.00 65.12 97 LEU A C 1
ATOM 701 O O . LEU A 1 97 ? -3.777 6.250 -5.542 1.00 65.12 97 LEU A O 1
ATOM 705 N N . LEU A 1 98 ? -5.671 6.005 -6.702 1.00 65.38 98 LEU A N 1
ATOM 706 C CA . LEU A 1 98 ? -5.152 4.920 -7.532 1.00 65.38 98 LEU A CA 1
ATOM 707 C C . LEU A 1 98 ? -3.992 5.421 -8.397 1.00 65.38 98 LEU A C 1
ATOM 709 O O . LEU A 1 98 ? -2.971 4.753 -8.487 1.00 65.38 98 LEU A O 1
ATOM 713 N N . ASP A 1 99 ? -4.127 6.593 -9.011 1.00 64.50 99 ASP A N 1
ATOM 714 C CA . ASP A 1 99 ? -3.077 7.179 -9.829 1.00 64.50 99 ASP A CA 1
ATOM 715 C C . ASP A 1 99 ? -1.860 7.544 -8.963 1.00 64.50 99 ASP A C 1
ATOM 717 O O . ASP A 1 99 ? -0.750 7.234 -9.373 1.00 64.50 99 ASP A O 1
ATOM 721 N N . SER A 1 100 ? -2.009 8.062 -7.738 1.00 63.19 100 SER A N 1
ATOM 722 C CA . SER A 1 100 ? -0.847 8.308 -6.864 1.00 63.19 100 SER A CA 1
ATOM 723 C C . SER A 1 100 ? -0.101 7.029 -6.464 1.00 63.19 100 SER A C 1
ATOM 725 O O . SER A 1 100 ? 1.112 7.065 -6.307 1.00 63.19 100 SER A O 1
ATOM 727 N N . ILE A 1 101 ? -0.806 5.900 -6.327 1.00 63.72 101 ILE A N 1
ATOM 728 C CA . ILE A 1 101 ? -0.213 4.604 -5.947 1.00 63.72 101 ILE A CA 1
ATOM 729 C C . ILE A 1 101 ? 0.335 3.846 -7.162 1.00 63.72 101 ILE A C 1
ATOM 731 O O . ILE A 1 101 ? 1.257 3.054 -7.035 1.00 63.72 101 ILE A O 1
ATOM 735 N N . VAL A 1 102 ? -0.260 4.013 -8.344 1.00 63.97 102 VAL A N 1
ATOM 736 C CA . VAL A 1 102 ? -0.023 3.122 -9.492 1.00 63.97 102 VAL A CA 1
ATOM 737 C C . VAL A 1 102 ? 0.688 3.825 -10.644 1.00 63.97 102 VAL A C 1
ATOM 739 O O . VAL A 1 102 ? 1.453 3.183 -11.362 1.00 63.97 102 VAL A O 1
ATOM 742 N N . LYS A 1 103 ? 0.452 5.126 -10.847 1.00 65.62 103 LYS A N 1
ATOM 743 C CA . LYS A 1 103 ? 1.062 5.898 -11.939 1.00 65.62 103 LYS A CA 1
ATOM 744 C C . LYS A 1 103 ? 2.596 5.881 -11.892 1.00 65.62 103 LYS A C 1
ATOM 746 O O . LYS A 1 103 ? 3.158 5.633 -12.956 1.00 65.62 103 LYS A O 1
ATOM 751 N N . PRO A 1 104 ? 3.268 6.006 -10.727 1.00 62.88 104 PRO A N 1
ATOM 752 C CA . PRO A 1 104 ? 4.734 5.931 -10.665 1.00 62.88 104 PRO A CA 1
ATOM 753 C C . PRO A 1 104 ? 5.309 4.588 -11.153 1.00 62.88 104 PRO A C 1
ATOM 755 O O . PRO A 1 104 ? 6.476 4.490 -11.522 1.00 62.88 104 PRO A O 1
ATOM 758 N N . TYR A 1 105 ? 4.485 3.534 -11.193 1.00 62.19 105 TYR A N 1
ATOM 759 C CA . TYR A 1 105 ? 4.912 2.162 -11.490 1.00 62.19 105 TYR A CA 1
ATOM 760 C C . TYR A 1 105 ? 4.339 1.625 -12.809 1.00 62.19 105 TYR A C 1
ATOM 762 O O . TYR A 1 105 ? 4.560 0.473 -13.173 1.00 62.19 105 TYR A O 1
ATOM 770 N N . ASN A 1 106 ? 3.624 2.453 -13.574 1.00 62.56 106 ASN A N 1
ATOM 771 C CA . ASN A 1 106 ? 3.031 2.089 -14.864 1.00 62.56 106 ASN A CA 1
ATOM 772 C C . ASN A 1 106 ? 4.036 2.170 -16.035 1.00 62.56 106 ASN A C 1
ATOM 774 O O . ASN A 1 106 ? 3.670 2.570 -17.141 1.00 62.56 106 ASN A O 1
ATOM 778 N N . PHE A 1 107 ? 5.282 1.737 -15.821 1.00 59.91 107 PHE A N 1
ATOM 779 C CA . PHE A 1 107 ? 6.369 1.753 -16.813 1.00 59.91 107 PHE A CA 1
ATOM 780 C C . PHE A 1 107 ? 5.956 1.170 -18.182 1.00 59.91 107 PHE A C 1
ATOM 782 O O . PHE A 1 107 ? 6.237 1.755 -19.223 1.00 59.91 107 PHE A O 1
ATOM 789 N N . LEU A 1 108 ? 5.211 0.056 -18.192 1.00 52.94 108 LEU A N 1
ATOM 790 C CA . LEU A 1 108 ? 4.804 -0.628 -19.430 1.00 52.94 108 LEU A CA 1
ATOM 791 C C . LEU A 1 108 ? 3.557 -0.030 -20.100 1.00 52.94 108 LEU A C 1
ATOM 793 O O . LEU A 1 108 ? 3.382 -0.167 -21.305 1.00 52.94 108 LEU A O 1
ATOM 797 N N . LYS A 1 109 ? 2.687 0.660 -19.351 1.00 49.75 109 LYS A N 1
ATOM 798 C CA . LYS A 1 109 ? 1.451 1.230 -19.920 1.00 49.75 109 LYS A CA 1
ATOM 799 C C . LYS A 1 109 ? 1.673 2.548 -20.649 1.00 49.75 109 LYS A C 1
ATOM 801 O O . LYS A 1 109 ? 0.856 2.888 -21.505 1.00 49.75 109 LYS A O 1
ATOM 806 N N . HIS A 1 110 ? 2.733 3.275 -20.304 1.00 48.41 110 HIS A N 1
ATOM 807 C CA . HIS A 1 110 ? 3.148 4.455 -21.053 1.00 48.41 110 HIS A CA 1
ATOM 808 C C . HIS A 1 110 ? 3.757 4.049 -22.398 1.00 48.41 110 HIS A C 1
ATOM 810 O O . HIS A 1 110 ? 3.302 4.562 -23.409 1.00 48.41 110 HIS A O 1
ATOM 816 N N . ALA A 1 111 ? 4.611 3.020 -22.448 1.00 45.28 111 ALA A N 1
ATOM 817 C CA . ALA A 1 111 ? 5.130 2.484 -23.712 1.00 45.28 111 ALA A CA 1
ATOM 818 C C . ALA A 1 111 ? 4.034 1.962 -24.672 1.00 45.28 111 ALA A C 1
ATOM 820 O O . ALA A 1 111 ? 4.161 2.131 -25.882 1.00 45.28 111 ALA A O 1
ATOM 821 N N . ASP A 1 112 ? 2.951 1.374 -24.144 1.00 39.59 112 ASP A N 1
ATOM 822 C CA . ASP A 1 112 ? 1.838 0.852 -24.958 1.00 39.59 112 ASP A CA 1
ATOM 823 C C . ASP A 1 112 ? 0.842 1.926 -25.448 1.00 39.59 112 ASP A C 1
ATOM 825 O O . ASP A 1 112 ? 0.231 1.746 -26.500 1.00 39.59 112 ASP A O 1
ATOM 829 N N . ASN A 1 113 ? 0.631 3.026 -24.707 1.00 41.97 113 ASN A N 1
ATOM 830 C CA . ASN A 1 113 ? -0.371 4.053 -25.063 1.00 41.97 113 ASN A CA 1
ATOM 831 C C . ASN A 1 113 ? 0.227 5.350 -25.624 1.00 41.97 113 ASN A C 1
ATOM 833 O O . ASN A 1 113 ? -0.457 6.053 -26.366 1.00 41.97 113 ASN A O 1
ATOM 837 N N . ASP A 1 114 ? 1.467 5.679 -25.267 1.00 45.03 114 ASP A N 1
ATOM 838 C CA . ASP A 1 114 ? 2.192 6.843 -25.769 1.00 45.03 114 ASP A CA 1
ATOM 839 C C . ASP A 1 114 ? 3.691 6.510 -25.893 1.00 45.03 114 ASP A C 1
ATOM 841 O O . ASP A 1 114 ? 4.452 6.670 -24.935 1.00 45.03 114 ASP A O 1
ATOM 845 N N . PRO A 1 115 ? 4.148 6.059 -27.074 1.00 44.97 115 PRO A N 1
ATOM 846 C CA . PRO A 1 115 ? 5.540 5.672 -27.298 1.00 44.97 115 PRO A CA 1
ATOM 847 C C . PRO A 1 115 ? 6.541 6.837 -27.180 1.00 44.97 115 PRO A C 1
ATOM 849 O O . PRO A 1 115 ? 7.744 6.604 -27.292 1.00 44.97 115 PRO A O 1
ATOM 852 N N . LEU A 1 116 ? 6.074 8.077 -26.974 1.00 46.38 116 LEU A N 1
ATOM 853 C CA . LEU A 1 116 ? 6.901 9.264 -26.736 1.00 46.38 116 LEU A CA 1
ATOM 854 C C . LEU A 1 116 ? 6.883 9.732 -25.275 1.00 46.38 116 LEU A C 1
ATOM 856 O O . LEU A 1 116 ? 7.604 10.674 -24.942 1.00 46.38 116 LEU A O 1
ATOM 860 N N . ALA A 1 117 ? 6.097 9.096 -24.401 1.00 52.09 117 ALA A N 1
ATOM 861 C CA . ALA A 1 117 ? 6.126 9.376 -22.974 1.00 52.09 117 ALA A CA 1
ATOM 862 C C . ALA A 1 117 ? 7.478 8.932 -22.394 1.00 52.09 117 ALA A C 1
ATOM 864 O O . ALA A 1 117 ? 7.720 7.751 -22.144 1.00 52.09 117 ALA A O 1
ATOM 865 N N . THR A 1 118 ? 8.379 9.892 -22.205 1.00 50.59 118 THR A N 1
ATOM 866 C CA . THR A 1 118 ? 9.666 9.681 -21.544 1.00 50.59 118 THR A CA 1
ATOM 867 C C . THR A 1 118 ? 9.488 9.763 -20.037 1.00 50.59 118 THR A C 1
ATOM 869 O O . THR A 1 118 ? 8.861 10.697 -19.540 1.00 50.59 118 THR A O 1
ATOM 872 N N . LEU A 1 119 ? 10.053 8.791 -19.323 1.00 58.06 119 LEU A N 1
ATOM 873 C CA . LEU A 1 119 ? 10.168 8.829 -17.870 1.00 58.06 119 LEU A CA 1
ATOM 874 C C . LEU A 1 119 ? 11.079 10.003 -17.487 1.00 58.06 119 LEU A C 1
ATOM 876 O O . LEU A 1 119 ? 12.185 10.098 -18.027 1.00 58.06 119 LEU A O 1
ATOM 880 N N . ASP A 1 120 ? 10.637 10.880 -16.589 1.00 63.03 120 ASP A N 1
ATOM 881 C CA . ASP A 1 120 ? 11.568 11.808 -15.950 1.00 63.03 120 ASP A CA 1
ATOM 882 C C . ASP A 1 120 ? 12.405 11.008 -14.937 1.00 63.03 120 ASP A C 1
ATOM 884 O O . ASP A 1 120 ? 11.905 10.073 -14.305 1.00 63.03 120 ASP A O 1
ATOM 888 N N . GLU A 1 121 ? 13.683 11.345 -14.761 1.00 64.44 121 GLU A N 1
ATOM 889 C CA . GLU A 1 121 ? 14.510 10.733 -13.713 1.00 64.44 121 GLU A CA 1
ATOM 890 C C . GLU A 1 121 ? 13.886 10.941 -12.326 1.00 64.44 121 GLU A C 1
ATOM 892 O O . GLU A 1 121 ? 14.069 10.113 -11.433 1.00 64.44 121 GLU A O 1
ATOM 897 N N . THR A 1 122 ? 13.084 11.998 -12.156 1.00 68.12 122 THR A N 1
ATOM 898 C CA . THR A 1 122 ? 12.336 12.262 -10.922 1.00 68.12 122 THR A CA 1
ATOM 899 C C . THR A 1 122 ? 11.224 11.252 -10.630 1.00 68.12 122 THR A C 1
ATOM 901 O O . THR A 1 122 ? 10.749 11.203 -9.499 1.00 68.12 122 THR A O 1
ATOM 904 N N . ASP A 1 123 ? 10.801 10.455 -11.616 1.00 68.31 123 ASP A N 1
ATOM 905 C CA . ASP A 1 123 ? 9.776 9.417 -11.449 1.00 68.31 123 ASP A CA 1
ATOM 906 C C . ASP A 1 123 ? 10.370 8.056 -11.022 1.00 68.31 123 ASP A C 1
ATOM 908 O O . ASP A 1 123 ? 9.628 7.113 -10.724 1.00 68.31 123 ASP A O 1
ATOM 912 N N . ILE A 1 124 ? 11.703 7.928 -10.998 1.00 75.31 124 ILE A N 1
ATOM 913 C CA . ILE A 1 124 ? 12.403 6.703 -10.595 1.00 75.31 124 ILE A CA 1
ATOM 914 C C . ILE A 1 124 ? 12.475 6.651 -9.065 1.00 75.31 124 ILE A C 1
ATOM 916 O O . ILE A 1 124 ? 13.288 7.330 -8.440 1.00 75.31 124 ILE A O 1
ATOM 920 N N . ASP A 1 125 ? 11.660 5.785 -8.463 1.00 77.25 125 ASP A N 1
ATOM 921 C CA . ASP A 1 125 ? 11.619 5.550 -7.016 1.00 77.25 125 ASP A CA 1
ATOM 922 C C . ASP A 1 125 ? 11.652 4.038 -6.719 1.00 77.25 125 ASP A C 1
ATOM 924 O O . ASP A 1 125 ? 10.616 3.410 -6.446 1.00 77.25 125 ASP A O 1
ATOM 928 N N . PRO A 1 126 ? 12.850 3.422 -6.793 1.00 79.44 126 PRO A N 1
ATOM 929 C CA . PRO A 1 126 ? 13.013 1.979 -6.678 1.00 79.44 126 PRO A CA 1
ATOM 930 C C . PRO A 1 126 ? 12.598 1.468 -5.295 1.00 79.44 126 PRO A C 1
ATOM 932 O O . PRO A 1 126 ? 12.081 0.360 -5.161 1.00 79.44 126 PRO A O 1
ATOM 935 N N . ASP A 1 127 ? 12.819 2.270 -4.254 1.00 80.50 127 ASP A N 1
ATOM 936 C CA . ASP A 1 127 ? 12.565 1.849 -2.883 1.00 80.50 127 ASP A CA 1
ATOM 937 C C . ASP A 1 127 ? 11.065 1.745 -2.605 1.00 80.50 127 ASP A C 1
ATOM 939 O O . ASP A 1 127 ? 10.589 0.762 -2.023 1.00 80.50 127 ASP A O 1
ATOM 943 N N . HIS A 1 128 ? 10.310 2.739 -3.066 1.00 77.81 128 HIS A N 1
ATOM 944 C CA . HIS A 1 128 ? 8.870 2.798 -2.870 1.00 77.81 128 HIS A CA 1
ATOM 945 C C . HIS A 1 128 ? 8.156 1.699 -3.662 1.00 77.81 128 HIS A C 1
ATOM 947 O O . HIS A 1 128 ? 7.273 1.021 -3.127 1.00 77.81 128 HIS A O 1
ATOM 953 N N . VAL A 1 129 ? 8.593 1.424 -4.898 1.00 79.88 129 VAL A N 1
ATOM 954 C CA . VAL A 1 129 ? 8.017 0.321 -5.680 1.00 79.88 129 VAL A CA 1
ATOM 955 C C . VAL A 1 129 ? 8.316 -1.048 -5.066 1.00 79.88 129 VAL A C 1
ATOM 957 O O . VAL A 1 129 ? 7.437 -1.915 -5.051 1.00 79.88 129 VAL A O 1
ATOM 960 N N . ILE A 1 130 ? 9.510 -1.249 -4.492 1.00 85.44 130 ILE A N 1
ATOM 961 C CA . ILE A 1 130 ? 9.838 -2.478 -3.755 1.00 85.44 130 ILE A CA 1
ATOM 962 C C . ILE A 1 130 ? 8.927 -2.613 -2.531 1.00 85.44 130 ILE A C 1
ATOM 964 O O . ILE A 1 130 ? 8.376 -3.691 -2.304 1.00 85.44 130 ILE A O 1
ATOM 968 N N . GLY A 1 131 ? 8.711 -1.534 -1.773 1.00 82.62 131 GLY A N 1
ATOM 969 C CA . GLY A 1 131 ? 7.799 -1.531 -0.625 1.00 82.62 131 GLY A CA 1
ATOM 970 C C . GLY A 1 131 ? 6.371 -1.943 -1.001 1.00 82.62 131 GLY A C 1
ATOM 971 O O . GLY A 1 131 ? 5.765 -2.798 -0.343 1.00 82.62 131 GLY A O 1
ATOM 972 N N . HIS A 1 132 ? 5.856 -1.418 -2.114 1.00 84.19 132 HIS A N 1
ATOM 973 C CA . HIS A 1 132 ? 4.547 -1.803 -2.638 1.00 84.19 132 HIS A CA 1
ATOM 974 C C . HIS A 1 132 ? 4.499 -3.262 -3.103 1.00 84.19 132 HIS A C 1
ATOM 976 O O . HIS A 1 132 ? 3.519 -3.955 -2.813 1.00 84.19 132 HIS A O 1
ATOM 982 N N . ALA A 1 133 ? 5.539 -3.747 -3.787 1.00 86.75 133 ALA A N 1
ATOM 983 C CA . ALA A 1 133 ? 5.624 -5.135 -4.235 1.00 86.75 133 ALA A CA 1
ATOM 984 C C . ALA A 1 133 ? 5.658 -6.114 -3.051 1.00 86.75 133 ALA A C 1
ATOM 986 O O . ALA A 1 133 ? 4.946 -7.117 -3.061 1.00 86.75 133 ALA A O 1
ATOM 987 N N . LEU A 1 134 ? 6.419 -5.803 -1.998 1.00 87.88 134 LEU A N 1
ATOM 988 C CA . LEU A 1 134 ? 6.458 -6.608 -0.774 1.00 87.88 134 LEU A CA 1
ATOM 989 C C . LEU A 1 134 ? 5.105 -6.606 -0.057 1.00 87.88 134 LEU A C 1
ATOM 991 O O . LEU A 1 134 ? 4.627 -7.668 0.333 1.00 87.88 134 LEU A O 1
ATOM 995 N N . SER A 1 135 ? 4.446 -5.449 0.037 1.00 84.06 135 SER A N 1
ATOM 996 C CA . SER A 1 135 ? 3.087 -5.349 0.591 1.00 84.06 135 SER A CA 1
ATOM 997 C C . SER A 1 135 ? 2.075 -6.178 -0.207 1.00 84.06 135 SER A C 1
ATOM 999 O O . SER A 1 135 ? 1.233 -6.866 0.357 1.00 84.06 135 SER A O 1
ATOM 1001 N N . ALA A 1 136 ? 2.165 -6.172 -1.538 1.00 86.12 136 ALA A N 1
ATOM 1002 C CA . ALA A 1 136 ? 1.294 -6.994 -2.374 1.00 86.12 136 ALA A CA 1
ATOM 1003 C C . ALA A 1 136 ? 1.585 -8.498 -2.200 1.00 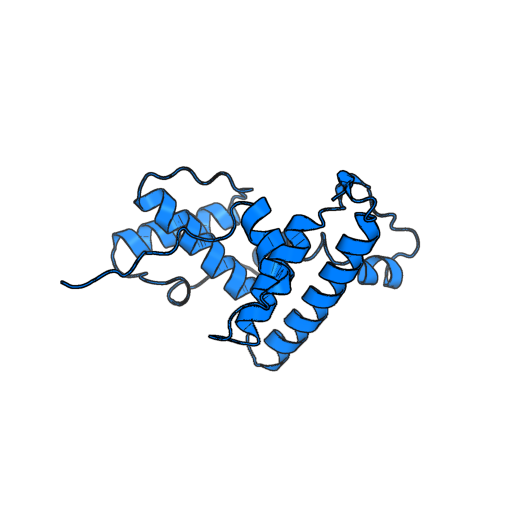86.12 136 ALA A C 1
ATOM 1005 O O . ALA A 1 136 ? 0.671 -9.321 -2.232 1.00 86.12 136 ALA A O 1
ATOM 1006 N N . LEU A 1 137 ? 2.850 -8.872 -1.985 1.00 87.94 137 LEU A N 1
ATOM 1007 C CA . LEU A 1 137 ? 3.245 -10.262 -1.767 1.00 87.94 137 LEU A CA 1
ATOM 1008 C C . LEU A 1 137 ? 2.654 -10.828 -0.471 1.00 87.94 137 LEU A C 1
ATOM 1010 O O . LEU A 1 137 ? 2.159 -11.956 -0.479 1.00 87.94 137 LEU A O 1
ATOM 1014 N N . THR A 1 138 ? 2.658 -10.054 0.618 1.00 86.25 138 THR A N 1
ATOM 1015 C CA . THR A 1 138 ? 2.062 -10.490 1.892 1.00 86.25 138 THR A CA 1
ATOM 1016 C C . THR A 1 138 ? 0.548 -10.673 1.783 1.00 86.25 138 THR A C 1
ATOM 1018 O O . THR A 1 138 ? 0.005 -11.568 2.423 1.00 86.25 138 THR A O 1
ATOM 1021 N N . MET A 1 139 ? -0.128 -9.912 0.917 1.00 86.00 139 MET A N 1
ATOM 1022 C CA . MET A 1 139 ? -1.554 -10.100 0.624 1.00 86.00 139 MET A CA 1
ATOM 1023 C C . MET A 1 139 ? -1.836 -11.375 -0.180 1.00 86.00 139 MET A C 1
ATOM 1025 O O . MET A 1 139 ? -2.803 -12.077 0.093 1.00 86.00 139 MET A O 1
ATOM 1029 N N . VAL A 1 140 ? -0.988 -11.707 -1.161 1.00 86.75 140 VAL A N 1
ATOM 1030 C CA . VAL A 1 140 ? -1.120 -12.953 -1.944 1.00 86.75 140 VAL A CA 1
ATOM 1031 C C . VAL A 1 140 ? -0.753 -14.187 -1.109 1.00 86.75 140 VAL A C 1
ATOM 1033 O O . VAL A 1 140 ? -1.194 -15.299 -1.394 1.00 86.75 140 VAL A O 1
ATOM 1036 N N . SER A 1 141 ? 0.088 -14.021 -0.090 1.00 85.88 141 SER A N 1
ATOM 1037 C CA . SER A 1 141 ? 0.587 -15.100 0.765 1.00 85.88 141 SER A CA 1
ATOM 1038 C C . SER A 1 141 ? 0.494 -14.734 2.250 1.00 85.88 141 SER A C 1
ATOM 1040 O O . SER A 1 141 ? 1.526 -14.608 2.915 1.00 85.88 141 SER A O 1
ATOM 1042 N N . PRO A 1 142 ? -0.728 -14.594 2.794 1.00 82.38 142 PRO A N 1
ATOM 1043 C CA . PRO A 1 142 ? -0.919 -14.171 4.174 1.00 82.38 142 PRO A CA 1
ATOM 1044 C C . PRO A 1 142 ? -0.284 -15.169 5.148 1.00 82.38 142 PRO A C 1
ATOM 1046 O O . PRO A 1 142 ? -0.371 -16.386 4.969 1.00 82.38 142 PRO A O 1
ATOM 1049 N N . GLY A 1 143 ? 0.387 -14.642 6.174 1.00 77.69 143 GLY A N 1
ATOM 1050 C CA . GLY A 1 143 ? 1.043 -15.431 7.222 1.00 77.69 143 GLY A CA 1
ATOM 1051 C C . GLY A 1 143 ? 2.331 -16.145 6.797 1.00 77.69 143 GLY A C 1
ATOM 1052 O O . GLY A 1 143 ? 2.966 -16.779 7.639 1.00 77.69 143 GLY A O 1
ATOM 1053 N N . LYS A 1 144 ? 2.750 -16.049 5.528 1.00 83.50 144 LYS A N 1
ATOM 1054 C CA . LYS A 1 144 ? 4.068 -16.539 5.112 1.00 83.50 144 LYS A CA 1
ATOM 1055 C C . LYS A 1 144 ? 5.125 -15.468 5.387 1.00 83.50 144 LYS A C 1
ATOM 1057 O O . LYS A 1 144 ? 4.904 -14.311 5.025 1.00 83.50 144 LYS A O 1
ATOM 1062 N N . PRO A 1 145 ? 6.270 -15.830 5.991 1.00 82.19 145 PRO A N 1
ATOM 1063 C CA . PRO A 1 145 ? 7.354 -14.882 6.183 1.00 82.19 145 PRO A CA 1
ATOM 1064 C C . PRO A 1 145 ? 7.892 -14.416 4.828 1.00 82.19 145 PRO A C 1
ATOM 1066 O O . PRO A 1 145 ? 7.877 -15.161 3.841 1.00 82.19 145 PRO A O 1
ATOM 1069 N N . LEU A 1 146 ? 8.382 -13.178 4.788 1.00 83.50 146 LEU A N 1
ATOM 1070 C CA . LEU A 1 146 ? 9.133 -12.699 3.635 1.00 83.50 146 LEU A CA 1
ATOM 1071 C C . LEU A 1 146 ? 10.430 -13.518 3.482 1.00 83.50 146 LEU A C 1
ATOM 1073 O O . LEU A 1 146 ? 10.997 -13.939 4.490 1.00 83.50 146 LEU A O 1
ATOM 1077 N N . PRO A 1 147 ? 10.922 -13.744 2.250 1.00 84.19 147 PRO A N 1
ATOM 1078 C CA . PRO A 1 147 ? 12.169 -14.477 2.040 1.00 84.19 147 PRO A CA 1
ATOM 1079 C C . PRO A 1 147 ? 13.354 -13.808 2.747 1.00 84.19 147 PRO A C 1
ATOM 1081 O O . PRO A 1 147 ? 13.553 -12.607 2.581 1.00 84.19 147 PRO A O 1
ATOM 1084 N N . ASP A 1 148 ? 14.204 -14.575 3.438 1.00 84.12 148 ASP A N 1
ATOM 1085 C CA . ASP A 1 148 ? 15.367 -14.046 4.184 1.00 84.12 148 ASP A CA 1
ATOM 1086 C C . ASP A 1 148 ? 16.302 -13.178 3.331 1.00 84.12 148 ASP A C 1
ATOM 1088 O O . ASP A 1 148 ? 16.958 -12.262 3.825 1.00 84.12 148 ASP A O 1
ATOM 1092 N N . THR A 1 149 ? 16.324 -13.411 2.018 1.00 85.00 149 THR A N 1
ATOM 1093 C CA . THR A 1 149 ? 17.097 -12.623 1.054 1.00 85.00 149 THR A CA 1
ATOM 1094 C C . THR A 1 149 ? 16.719 -11.139 1.028 1.00 85.00 149 THR A C 1
ATOM 1096 O O . THR A 1 149 ? 17.537 -10.327 0.601 1.00 85.00 149 THR A O 1
ATOM 1099 N N . ILE A 1 150 ? 15.514 -10.761 1.478 1.00 83.12 150 ILE A N 1
ATOM 1100 C CA . ILE A 1 150 ? 15.082 -9.356 1.556 1.00 83.12 150 ILE A CA 1
ATOM 1101 C C . ILE A 1 150 ? 15.440 -8.695 2.892 1.00 83.12 150 ILE A C 1
ATOM 1103 O O . ILE A 1 150 ? 15.449 -7.469 2.984 1.00 83.12 150 ILE A O 1
ATOM 1107 N N . LYS A 1 151 ? 15.784 -9.473 3.923 1.00 79.81 151 LYS A N 1
ATOM 1108 C CA . LYS A 1 151 ? 16.069 -8.957 5.267 1.00 79.81 151 LYS A CA 1
ATOM 1109 C C . LYS A 1 151 ? 17.144 -7.856 5.279 1.00 79.81 151 LYS A C 1
ATOM 1111 O O . LYS A 1 151 ? 16.863 -6.792 5.829 1.00 79.81 151 LYS A O 1
ATOM 1116 N N . PRO A 1 152 ? 18.285 -7.986 4.567 1.00 80.19 152 PRO A N 1
ATOM 1117 C CA . PRO A 1 152 ? 19.285 -6.918 4.524 1.00 80.19 152 PRO A CA 1
ATOM 1118 C C . PRO A 1 152 ? 18.785 -5.629 3.862 1.00 80.19 152 PRO A C 1
ATOM 1120 O O . PRO A 1 152 ? 19.374 -4.570 4.059 1.00 80.19 152 PRO A O 1
ATOM 1123 N N . TYR A 1 153 ? 17.775 -5.706 2.991 1.00 79.25 153 TYR A N 1
ATOM 1124 C CA . TYR A 1 153 ? 17.150 -4.526 2.391 1.00 79.25 153 TYR A CA 1
ATOM 1125 C C . TYR A 1 153 ? 16.240 -3.821 3.406 1.00 79.25 153 TYR A C 1
ATOM 1127 O O . TYR A 1 153 ? 16.325 -2.604 3.546 1.00 79.25 153 TYR A O 1
ATOM 1135 N N . LEU A 1 154 ? 15.440 -4.587 4.154 1.00 78.06 154 LEU A N 1
ATOM 1136 C CA . LEU A 1 154 ? 14.542 -4.056 5.183 1.00 78.06 154 LEU A CA 1
ATOM 1137 C C . LEU A 1 154 ? 15.307 -3.413 6.350 1.00 78.06 154 LEU A C 1
ATOM 1139 O O . LEU A 1 154 ? 14.965 -2.307 6.759 1.00 78.06 154 LEU A O 1
ATOM 1143 N N . GLU A 1 155 ? 16.376 -4.056 6.829 1.00 78.00 155 GLU A N 1
ATOM 1144 C CA . GLU A 1 155 ? 17.244 -3.541 7.904 1.00 78.00 155 GLU A CA 1
ATOM 1145 C C . GLU A 1 155 ? 17.883 -2.198 7.538 1.00 78.00 155 GLU A C 1
ATOM 1147 O O . GLU A 1 155 ? 17.877 -1.259 8.327 1.00 78.00 155 GLU A O 1
ATOM 1152 N N . ARG A 1 156 ? 18.394 -2.069 6.308 1.00 75.00 156 ARG A N 1
ATOM 1153 C CA . ARG A 1 156 ? 19.031 -0.831 5.827 1.00 75.00 156 ARG A CA 1
ATOM 1154 C C . ARG A 1 156 ? 18.079 0.360 5.740 1.00 75.00 156 ARG A C 1
ATOM 1156 O O . ARG A 1 156 ? 18.544 1.490 5.619 1.00 75.00 156 ARG A O 1
ATOM 1163 N N . ARG A 1 157 ? 16.772 0.109 5.732 1.00 67.25 157 ARG A N 1
ATOM 1164 C CA . ARG A 1 157 ? 15.727 1.125 5.579 1.00 67.25 157 ARG A CA 1
ATOM 1165 C C . ARG A 1 157 ? 14.910 1.329 6.851 1.00 67.25 157 ARG A C 1
ATOM 1167 O O . ARG A 1 157 ? 13.941 2.073 6.797 1.00 67.25 157 ARG A O 1
ATOM 1174 N N . ASP A 1 158 ? 15.301 0.686 7.954 1.00 62.81 158 ASP A N 1
ATOM 1175 C CA . ASP A 1 158 ? 14.578 0.720 9.232 1.00 62.81 158 ASP A CA 1
ATOM 1176 C C . ASP A 1 158 ? 13.103 0.282 9.094 1.00 62.81 158 ASP A C 1
ATOM 1178 O O . ASP A 1 158 ? 12.202 0.773 9.764 1.00 62.81 158 ASP A O 1
ATOM 1182 N N . LEU A 1 159 ? 12.840 -0.639 8.155 1.00 59.75 159 LEU A N 1
ATOM 1183 C CA . LEU A 1 159 ? 11.494 -1.140 7.840 1.00 59.75 159 LEU A CA 1
ATOM 1184 C C . LEU A 1 159 ? 11.153 -2.442 8.577 1.00 59.75 159 LEU A C 1
ATOM 1186 O O . LEU A 1 159 ? 10.068 -2.995 8.387 1.00 59.75 159 LEU A O 1
ATOM 1190 N N . LEU A 1 160 ? 12.070 -2.961 9.394 1.00 54.25 160 LEU A N 1
ATOM 1191 C CA . LEU A 1 160 ? 11.743 -4.002 10.360 1.00 54.25 160 LEU A CA 1
ATOM 1192 C C . LEU A 1 160 ? 11.186 -3.313 11.601 1.00 54.25 160 LEU A C 1
ATOM 1194 O O . LEU A 1 160 ? 11.890 -2.536 12.239 1.00 54.25 160 LEU A O 1
ATOM 1198 N N . ALA A 1 161 ? 9.932 -3.604 11.955 1.00 45.28 161 ALA A N 1
ATOM 1199 C CA . ALA A 1 161 ? 9.436 -3.243 13.277 1.00 45.28 161 ALA A CA 1
ATOM 1200 C C . ALA A 1 161 ? 10.414 -3.795 14.332 1.00 45.28 161 ALA A C 1
ATOM 1202 O O . ALA A 1 161 ? 10.914 -4.911 14.139 1.00 45.28 161 ALA A O 1
ATOM 1203 N N . PRO A 1 162 ? 10.690 -3.064 15.430 1.00 38.12 162 PRO A N 1
ATOM 1204 C CA . PRO A 1 162 ? 11.427 -3.647 16.537 1.00 38.12 162 PRO A CA 1
ATOM 1205 C C . PRO A 1 162 ? 10.669 -4.905 16.940 1.00 38.12 162 PRO A C 1
ATOM 1207 O O . PRO A 1 162 ? 9.474 -4.833 17.246 1.00 38.12 162 PRO A O 1
ATOM 1210 N N . GLU A 1 163 ? 11.330 -6.062 16.848 1.00 37.03 163 GLU A N 1
ATOM 1211 C CA . GLU A 1 163 ? 10.748 -7.306 17.324 1.00 37.03 163 GLU A CA 1
ATOM 1212 C C . GLU A 1 163 ? 10.261 -7.032 18.742 1.00 37.03 163 GLU A C 1
ATOM 1214 O O . GLU A 1 163 ? 11.036 -6.629 19.612 1.00 37.03 163 GLU A O 1
ATOM 1219 N N . GLN A 1 164 ? 8.952 -7.170 18.967 1.00 34.00 164 GLN A N 1
ATOM 1220 C CA . GLN A 1 164 ? 8.467 -7.293 20.323 1.00 34.00 164 GLN A CA 1
ATOM 1221 C C . GLN A 1 164 ? 9.100 -8.570 20.845 1.00 34.00 164 GLN A C 1
ATOM 1223 O O . GLN A 1 164 ? 8.637 -9.669 20.541 1.00 34.00 164 GLN A O 1
ATOM 1228 N N . SER A 1 165 ? 10.204 -8.399 21.568 1.00 31.16 165 SER A N 1
ATOM 1229 C CA . SER A 1 165 ? 10.852 -9.421 22.363 1.00 31.16 165 SER A CA 1
ATOM 1230 C C . SER A 1 165 ? 9.827 -9.922 23.369 1.00 31.16 165 SER A C 1
ATOM 1232 O O . SER A 1 165 ? 9.717 -9.445 24.496 1.00 31.16 165 SER A O 1
ATOM 1234 N N . SER A 1 166 ? 9.025 -10.880 22.920 1.00 37.00 166 SER A N 1
ATOM 1235 C CA . SER A 1 166 ? 8.323 -11.830 23.753 1.00 37.00 166 SER A CA 1
ATOM 1236 C C . SER A 1 166 ? 9.385 -12.707 24.413 1.00 37.00 166 SER A C 1
ATOM 1238 O O . SER A 1 166 ? 9.598 -13.850 24.020 1.00 37.00 166 SER A O 1
ATOM 1240 N N . GLU A 1 167 ? 10.038 -12.173 25.438 1.00 30.11 167 GLU A N 1
ATOM 1241 C CA . GLU A 1 167 ? 10.542 -12.988 26.535 1.00 30.11 167 GLU A CA 1
ATOM 1242 C C . GLU A 1 167 ? 9.603 -12.779 27.716 1.00 30.11 167 GLU A C 1
ATOM 1244 O O . GLU A 1 167 ? 9.809 -11.968 28.617 1.00 30.11 167 GLU A O 1
ATOM 1249 N N . ALA A 1 168 ? 8.505 -13.528 27.668 1.00 36.53 168 ALA A N 1
ATOM 1250 C CA . ALA A 1 168 ? 7.868 -13.979 28.881 1.00 36.53 168 ALA A CA 1
ATOM 1251 C C . ALA A 1 168 ? 8.680 -15.164 29.432 1.00 36.53 168 ALA A C 1
ATOM 1253 O O . ALA A 1 168 ? 8.982 -16.096 28.691 1.00 36.53 168 ALA A O 1
ATOM 1254 N N . GLN A 1 169 ? 8.890 -15.131 30.752 1.00 33.50 169 GLN A N 1
ATOM 1255 C CA . GLN A 1 169 ? 9.172 -16.252 31.664 1.00 33.50 169 GLN A CA 1
ATOM 1256 C C . GLN A 1 169 ? 10.642 -16.659 31.874 1.00 33.50 169 GLN A C 1
ATOM 1258 O O . GLN A 1 169 ? 11.192 -17.469 31.134 1.00 33.50 169 GLN A O 1
ATOM 1263 N N . ALA A 1 170 ? 11.207 -16.233 33.011 1.00 38.41 170 ALA A N 1
ATOM 1264 C CA . ALA A 1 170 ? 11.273 -17.062 34.227 1.00 38.41 170 ALA A CA 1
ATOM 1265 C C . ALA A 1 170 ? 11.509 -16.194 35.475 1.00 38.41 170 ALA A C 1
ATOM 1267 O O . ALA A 1 170 ? 12.396 -15.314 35.422 1.00 38.41 170 ALA A O 1
#

Organism: NCBI:txid173675

Foldseek 3Di:
DVVVVDDLVVLLQVLLVLLVVLQVLCVVVVHHLLLLVLLQVLLVLLVCVLVVHDDDDDDDPLSVVQNVVNVVCVVVVQCDGSVSGDRDDDPVRSVVSCCVLNVLSPVPVCCVPPVPDDDDPVSRDSLSSNVSSVSSVCSSPPPDDDPPVCVVVCVVVVNDDDPPPPPDDD

Secondary structure (DSSP, 8-state):
-GGGT--HHHHHHHHHHHHHHHHHHHHHHT--HHHHHHHHHHHHHHHHHHHT--------HHHHHHHHHHHHHHHTTS--SGGG------HHHHHHHHHHHHGGG-HHHHHHH-TT-PPPGGG--HHHHHHHHHHHHHHHSTTPPPPGGGHHHHHHTT-SPPP-------

pLDDT: mean 73.69, std 15.57, range [30.11, 91.56]